Protein AF-A0AAW0JQM7-F1 (afdb_monomer)

Solvent-accessible surface area (backbone atoms only — not comparable to full-atom values): 6266 Å² total; per-residue (Å²): 110,69,69,53,43,51,70,57,65,60,18,71,70,46,55,56,72,44,45,67,55,49,51,54,45,48,50,54,48,52,52,56,53,66,74,38,72,98,50,94,72,68,60,66,61,56,53,52,51,44,50,46,53,45,52,48,32,72,73,70,68,53,92,57,94,55,56,64,58,51,49,51,53,50,54,50,48,49,58,60,69,67,47,82,62,60,38,81,80,37,68,88,47,45,68,49,37,55,75,72,64,79,35,86,130

Secondary structure (DSSP, 8-state):
-HHHIIIIIS-HHHHHHTHHHHHHHHHHHHHHHHTTTTS---HHHHHHHHHHHHHHHHHHSS--TTHHHHHHHHHHHHHHHTS--HHHH-GGGTTHHHHTTSS--

Organism: Quercus suber (NCBI:txid58331)

Sequence (105 aa):
MRKICVSKLLSAKRVQSFSRIREEVVNNLVESISLSEGVPINLSEKIFFSTYCTAFRAAIGKKCKYEEEFISLIKEMFTLGGAFDLPDFFPSLKFLGFLTGIKPA

Structure (mmCIF, N/CA/C/O backbone):
data_AF-A0AAW0JQM7-F1
#
_entry.id   AF-A0AAW0JQM7-F1
#
loop_
_atom_site.group_PDB
_atom_site.id
_atom_site.type_symbol
_atom_site.label_atom_id
_atom_site.label_alt_id
_atom_site.label_comp_id
_atom_site.label_asym_id
_atom_site.label_entity_id
_atom_site.label_seq_id
_atom_site.pdbx_PDB_ins_code
_atom_site.Cartn_x
_atom_site.Cartn_y
_atom_site.Cartn_z
_atom_site.occupancy
_atom_site.B_iso_or_equiv
_atom_site.auth_seq_id
_atom_site.auth_comp_id
_atom_site.auth_asym_id
_atom_site.auth_atom_id
_atom_site.pdbx_PDB_model_num
ATOM 1 N N . MET A 1 1 ? 15.594 -9.098 -12.483 1.00 93.69 1 MET A N 1
ATOM 2 C CA . MET A 1 1 ? 14.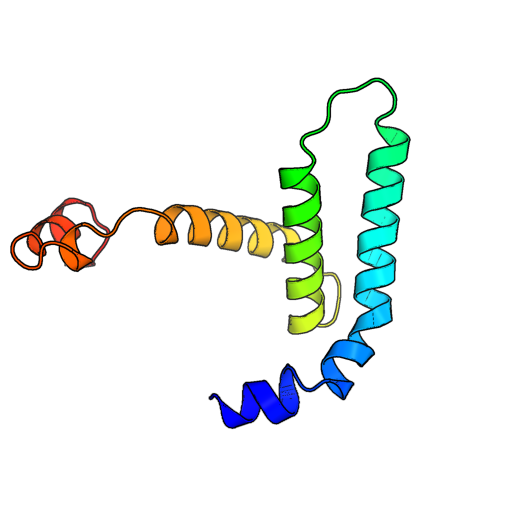537 -8.687 -11.525 1.00 93.69 1 MET A CA 1
ATOM 3 C C . MET A 1 1 ? 13.616 -9.819 -11.077 1.00 93.69 1 MET A C 1
ATOM 5 O O . MET A 1 1 ? 13.583 -10.089 -9.883 1.00 93.69 1 MET A O 1
ATOM 9 N N . ARG A 1 2 ? 12.930 -10.538 -11.982 1.00 96.75 2 ARG A N 1
ATOM 10 C CA . ARG A 1 2 ? 11.925 -11.570 -11.632 1.00 96.75 2 ARG A CA 1
ATOM 11 C C . ARG A 1 2 ? 12.345 -12.546 -10.521 1.00 96.75 2 ARG A C 1
ATOM 13 O O . ARG A 1 2 ? 11.600 -12.727 -9.563 1.00 96.75 2 ARG A O 1
ATOM 20 N N . LYS A 1 3 ? 13.541 -13.142 -10.614 1.00 97.56 3 LYS A N 1
ATOM 21 C CA . LYS A 1 3 ? 14.034 -14.111 -9.616 1.00 97.56 3 LYS A CA 1
ATOM 22 C C . LYS A 1 3 ? 14.091 -13.517 -8.205 1.00 97.56 3 LYS A C 1
ATOM 24 O O . LYS A 1 3 ? 13.682 -14.179 -7.255 1.00 97.56 3 LYS A O 1
ATOM 29 N N . ILE A 1 4 ? 14.561 -12.278 -8.067 1.00 97.06 4 ILE A N 1
ATOM 30 C CA . ILE A 1 4 ? 14.683 -11.599 -6.769 1.00 97.06 4 ILE A CA 1
ATOM 31 C C . ILE A 1 4 ? 13.294 -11.292 -6.207 1.00 97.06 4 ILE A C 1
ATOM 33 O O . ILE A 1 4 ? 13.027 -11.619 -5.053 1.00 97.06 4 ILE A O 1
ATOM 37 N N . CYS A 1 5 ? 12.389 -10.749 -7.028 1.00 95.88 5 CYS A N 1
ATOM 38 C CA . CYS A 1 5 ? 11.029 -10.441 -6.588 1.00 95.88 5 CYS A CA 1
ATOM 39 C C . CYS A 1 5 ? 10.319 -11.688 -6.057 1.00 95.88 5 CYS A C 1
ATOM 41 O O . CYS A 1 5 ? 9.852 -11.684 -4.926 1.00 95.88 5 CYS A O 1
ATOM 43 N N . VAL A 1 6 ? 10.315 -12.779 -6.826 1.00 97.06 6 VAL A N 1
ATOM 44 C CA . VAL A 1 6 ? 9.583 -14.001 -6.459 1.00 97.06 6 VAL A CA 1
ATOM 45 C C . VAL A 1 6 ? 10.226 -14.729 -5.276 1.00 97.06 6 VAL A C 1
ATOM 47 O O . VAL A 1 6 ? 9.533 -15.148 -4.356 1.00 97.06 6 VAL A O 1
ATOM 50 N N . SER A 1 7 ? 11.554 -14.886 -5.267 1.00 96.00 7 SER A N 1
ATOM 51 C CA . SER A 1 7 ? 12.214 -15.718 -4.248 1.00 96.00 7 SER A CA 1
ATOM 52 C C . SER A 1 7 ? 12.557 -14.979 -2.955 1.00 96.00 7 SER A C 1
ATOM 54 O O . SER A 1 7 ? 12.688 -15.617 -1.910 1.00 96.00 7 SER A O 1
ATOM 56 N N . LYS A 1 8 ? 12.726 -13.651 -2.999 1.00 95.06 8 LYS A N 1
ATOM 57 C CA . LYS A 1 8 ? 13.181 -12.859 -1.847 1.00 95.06 8 LYS A CA 1
ATOM 58 C C . LYS A 1 8 ? 12.116 -11.891 -1.350 1.00 95.06 8 LYS A C 1
ATOM 60 O O . LYS A 1 8 ? 11.790 -11.936 -0.169 1.00 95.06 8 LYS A O 1
ATOM 65 N N . LEU A 1 9 ? 11.574 -11.046 -2.227 1.00 95.00 9 LEU A N 1
ATOM 66 C CA . LEU A 1 9 ? 10.704 -9.935 -1.817 1.00 95.00 9 LEU A CA 1
ATOM 67 C C . LEU A 1 9 ? 9.252 -10.367 -1.573 1.00 95.00 9 LEU A C 1
ATOM 69 O O . LEU A 1 9 ? 8.634 -9.922 -0.613 1.00 95.00 9 LEU A O 1
ATOM 73 N N . LEU A 1 10 ? 8.733 -11.259 -2.417 1.00 95.00 10 LEU A N 1
ATOM 74 C CA . LEU A 1 10 ? 7.334 -11.697 -2.452 1.00 95.00 10 LEU A CA 1
ATOM 75 C C . LEU A 1 10 ? 7.194 -13.214 -2.260 1.00 95.00 10 LEU A C 1
ATOM 77 O O . LEU A 1 10 ? 6.201 -13.812 -2.663 1.00 95.00 10 LEU A O 1
ATOM 81 N N . SER A 1 11 ? 8.189 -13.857 -1.644 1.00 97.50 11 SER A N 1
ATOM 82 C CA . SER A 1 11 ? 8.053 -15.261 -1.248 1.00 97.50 11 SER A CA 1
ATOM 83 C C . SER A 1 11 ? 6.964 -15.407 -0.184 1.00 97.50 11 SER A C 1
ATOM 85 O O . SER A 1 11 ? 6.762 -14.495 0.619 1.00 97.50 11 SER A O 1
ATOM 87 N N . ALA A 1 12 ? 6.303 -16.567 -0.113 1.00 97.75 12 ALA A N 1
ATOM 88 C CA . ALA A 1 12 ? 5.255 -16.818 0.883 1.00 97.75 12 ALA A CA 1
ATOM 89 C C . ALA A 1 12 ? 5.724 -16.498 2.316 1.00 97.75 12 ALA A C 1
ATOM 91 O O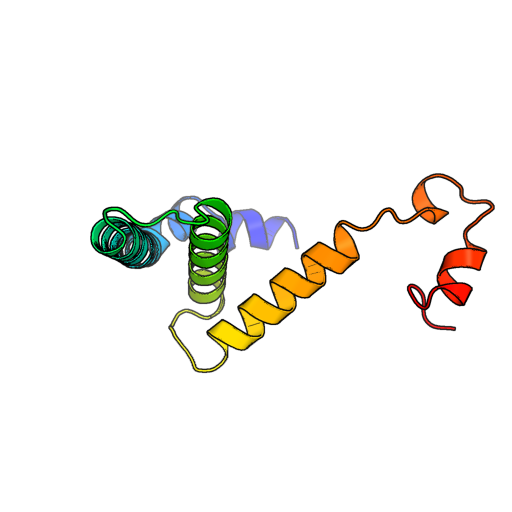 . ALA A 1 12 ? 5.037 -15.791 3.050 1.00 97.75 12 ALA A O 1
ATOM 92 N N . LYS A 1 13 ? 6.951 -16.909 2.670 1.00 97.38 13 LYS A N 1
ATOM 93 C CA . LYS A 1 13 ? 7.576 -16.598 3.964 1.00 97.38 13 LYS A CA 1
ATOM 94 C C . LYS A 1 13 ? 7.708 -15.089 4.204 1.00 97.38 13 LYS A C 1
ATOM 96 O O . LYS A 1 13 ? 7.411 -14.612 5.296 1.00 97.38 13 LYS A O 1
ATOM 101 N N . ARG A 1 14 ? 8.148 -14.321 3.199 1.00 95.69 14 ARG A N 1
ATOM 102 C CA . ARG A 1 14 ? 8.292 -12.863 3.323 1.00 95.69 14 ARG A CA 1
ATOM 103 C C . ARG A 1 14 ? 6.929 -12.174 3.409 1.00 95.69 14 ARG A C 1
ATOM 105 O O . ARG A 1 14 ? 6.745 -11.331 4.278 1.00 95.69 14 ARG A O 1
ATOM 112 N N . VAL A 1 15 ? 5.956 -12.579 2.595 1.00 95.31 15 VAL A N 1
ATOM 113 C CA . VAL A 1 15 ? 4.587 -12.035 2.626 1.00 95.31 15 VAL A CA 1
ATOM 114 C C . VAL A 1 15 ? 3.905 -12.304 3.972 1.00 95.31 15 VAL A C 1
ATOM 116 O O . VAL A 1 15 ? 3.243 -11.418 4.520 1.00 95.31 15 VAL A O 1
ATOM 119 N N . GLN A 1 16 ? 4.097 -13.495 4.544 1.00 96.38 16 GLN A N 1
ATOM 120 C CA . GLN A 1 16 ? 3.601 -13.839 5.878 1.00 96.38 16 GLN A CA 1
ATOM 121 C C . GLN A 1 16 ? 4.262 -12.998 6.973 1.00 96.38 16 GLN A C 1
ATOM 123 O O . GLN A 1 16 ? 3.570 -12.577 7.892 1.00 96.38 16 GLN A O 1
ATOM 128 N N . SER A 1 17 ? 5.550 -12.657 6.845 1.00 94.94 17 SER A N 1
ATOM 129 C CA . SER A 1 17 ? 6.234 -11.796 7.826 1.00 94.94 17 SER A CA 1
ATOM 130 C C . SER A 1 17 ? 5.633 -10.386 7.951 1.00 94.94 17 SER A C 1
ATOM 132 O O . SER A 1 17 ? 5.836 -9.724 8.963 1.00 94.94 17 SER A O 1
ATOM 134 N N . PHE A 1 18 ? 4.847 -9.944 6.963 1.00 94.06 18 PHE A N 1
ATOM 135 C CA . PHE A 1 18 ? 4.107 -8.681 7.002 1.00 94.06 18 PHE A CA 1
ATOM 136 C C . PHE A 1 18 ? 2.704 -8.800 7.628 1.00 94.06 18 PHE A C 1
ATOM 138 O O . PHE A 1 18 ? 1.916 -7.864 7.502 1.00 94.06 18 PHE A O 1
ATOM 145 N N . SER A 1 19 ? 2.350 -9.921 8.275 1.00 94.44 19 SER A N 1
ATOM 146 C CA . SER A 1 19 ? 1.015 -10.110 8.874 1.00 94.44 19 SER A CA 1
ATOM 147 C C . SER A 1 19 ? 0.666 -9.005 9.866 1.00 94.44 19 SER A C 1
ATOM 149 O O . SER A 1 19 ? -0.386 -8.396 9.730 1.00 94.44 19 SER A O 1
ATOM 151 N N . ARG A 1 20 ? 1.600 -8.654 10.757 1.00 93.50 20 ARG A N 1
ATOM 152 C CA . ARG A 1 20 ? 1.415 -7.589 11.754 1.00 93.50 20 ARG A CA 1
ATOM 153 C C . ARG A 1 20 ? 1.090 -6.234 11.127 1.00 93.50 20 ARG A C 1
ATOM 155 O O . ARG A 1 20 ? 0.233 -5.524 11.629 1.00 93.50 20 ARG A O 1
ATOM 162 N N . ILE A 1 21 ? 1.744 -5.896 10.011 1.00 93.50 21 ILE A N 1
ATOM 163 C CA . ILE A 1 21 ? 1.466 -4.652 9.275 1.00 93.50 21 ILE A CA 1
ATOM 164 C C . ILE A 1 21 ? 0.026 -4.672 8.754 1.00 93.50 21 ILE A C 1
ATOM 166 O O . ILE A 1 21 ? -0.685 -3.682 8.887 1.00 93.50 21 ILE A O 1
ATOM 170 N N . ARG A 1 22 ? -0.409 -5.797 8.172 1.00 92.75 22 ARG A N 1
ATOM 171 C CA . ARG A 1 22 ? -1.782 -5.937 7.666 1.00 92.75 22 ARG A CA 1
ATOM 172 C C . ARG A 1 22 ? -2.809 -5.884 8.789 1.00 92.75 22 ARG A C 1
ATOM 174 O O . ARG A 1 22 ? -3.804 -5.196 8.631 1.00 92.75 22 ARG A O 1
ATOM 181 N N . GLU A 1 23 ? -2.563 -6.574 9.896 1.00 95.88 23 GLU A N 1
ATOM 182 C CA . GLU A 1 23 ? -3.440 -6.560 11.071 1.00 95.88 23 GLU A CA 1
ATOM 183 C C . GLU A 1 23 ? -3.611 -5.137 11.610 1.00 95.88 23 GLU A C 1
ATOM 185 O O . GLU A 1 23 ? -4.737 -4.679 11.764 1.00 95.88 23 GLU A O 1
ATOM 190 N N . GLU A 1 24 ? -2.517 -4.395 11.801 1.00 94.69 24 GLU A N 1
ATOM 191 C CA . GLU A 1 24 ? -2.567 -3.003 12.263 1.00 94.69 24 GLU A CA 1
ATOM 192 C C . GLU A 1 24 ? -3.355 -2.105 11.295 1.00 94.69 24 GLU A C 1
ATOM 194 O O . GLU A 1 24 ? -4.252 -1.370 11.704 1.00 94.69 24 GLU A O 1
ATOM 199 N N . VAL A 1 25 ? -3.054 -2.175 9.994 1.00 93.69 25 VAL A N 1
ATOM 200 C CA . VAL A 1 25 ? -3.711 -1.333 8.984 1.00 93.69 25 VAL A CA 1
ATOM 201 C C . VAL A 1 25 ? -5.198 -1.672 8.839 1.00 93.69 25 VAL A C 1
ATOM 203 O O . VAL A 1 25 ? -6.015 -0.764 8.678 1.00 93.69 25 VAL A O 1
ATOM 206 N N . VAL A 1 26 ? -5.565 -2.955 8.902 1.00 95.75 26 VAL A N 1
ATOM 207 C CA . VAL A 1 26 ? -6.963 -3.400 8.813 1.00 95.75 26 VAL A CA 1
ATOM 208 C C . VAL A 1 26 ? -7.733 -3.051 10.084 1.00 95.75 26 VAL A C 1
ATOM 210 O O . VAL A 1 26 ? -8.869 -2.602 9.975 1.00 95.75 26 VAL A O 1
ATOM 213 N N . ASN A 1 27 ? -7.128 -3.166 11.267 1.00 97.44 27 ASN A N 1
ATOM 214 C CA . ASN A 1 27 ? -7.767 -2.741 12.514 1.00 97.44 27 ASN A CA 1
ATOM 215 C C . ASN A 1 27 ? -8.108 -1.245 12.480 1.00 97.44 27 ASN A C 1
ATOM 217 O O . ASN A 1 27 ? -9.247 -0.881 12.759 1.00 97.44 27 ASN A O 1
ATOM 221 N N . ASN A 1 28 ? -7.180 -0.396 12.023 1.00 94.94 28 ASN A N 1
ATOM 222 C CA . ASN A 1 28 ? -7.434 1.042 11.855 1.00 94.94 28 ASN A CA 1
ATOM 223 C C . ASN A 1 28 ? -8.552 1.327 10.833 1.00 94.94 28 ASN A C 1
ATOM 225 O O . ASN A 1 28 ? -9.326 2.271 10.989 1.00 94.94 28 ASN A O 1
ATOM 229 N N . LEU A 1 29 ? -8.645 0.521 9.767 1.00 96.06 29 LEU A N 1
ATOM 230 C CA . LEU A 1 29 ? -9.726 0.626 8.786 1.00 96.06 29 LEU A CA 1
ATOM 231 C C . LEU A 1 29 ? -11.082 0.289 9.416 1.00 96.06 29 LEU A C 1
ATOM 233 O O . LEU A 1 29 ? -12.035 1.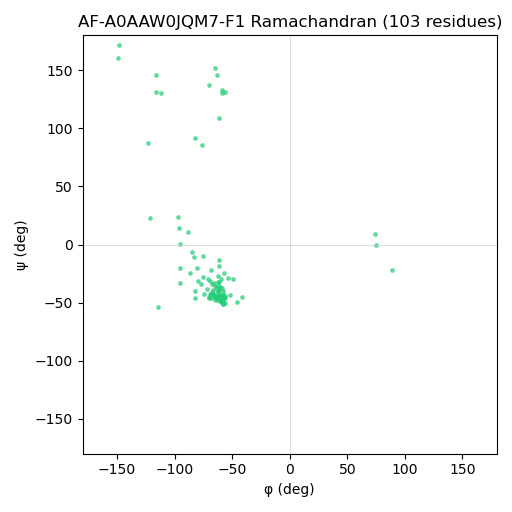044 9.236 1.00 96.06 29 LEU A O 1
ATOM 237 N N . VAL A 1 30 ? -11.163 -0.822 10.153 1.00 96.94 30 VAL A N 1
ATOM 238 C CA . VAL A 1 30 ? -12.386 -1.253 10.846 1.00 96.94 30 VAL A CA 1
ATOM 239 C C . VAL A 1 30 ? -12.819 -0.205 11.866 1.00 96.94 30 VAL A C 1
ATOM 241 O O . VAL A 1 30 ? -13.981 0.188 11.857 1.00 96.94 30 VAL A O 1
ATOM 244 N N . GLU A 1 31 ? -11.887 0.310 12.670 1.00 96.81 31 GLU A N 1
ATOM 245 C CA . GLU A 1 31 ? -12.149 1.380 13.636 1.00 96.81 31 GLU A CA 1
ATOM 246 C C . GLU A 1 31 ? -12.681 2.647 12.945 1.00 96.81 31 GLU A C 1
ATOM 248 O O . GLU A 1 31 ? -13.703 3.208 13.342 1.00 96.81 31 GLU A O 1
ATOM 253 N N . SER A 1 32 ? -12.053 3.066 11.841 1.00 95.69 32 SER A N 1
ATOM 254 C CA . SER A 1 32 ? -12.514 4.218 11.058 1.00 95.69 32 SER A CA 1
ATOM 255 C C . SER A 1 32 ? -13.929 4.027 10.502 1.00 95.69 32 SER A C 1
ATOM 257 O O . SER A 1 32 ? -14.698 4.989 10.441 1.00 95.69 32 SER A O 1
ATOM 259 N N . ILE A 1 33 ? -14.283 2.807 10.089 1.00 96.00 33 ILE A N 1
ATOM 260 C CA . ILE A 1 33 ? -15.631 2.477 9.612 1.00 96.00 33 ILE A CA 1
ATOM 261 C C . ILE A 1 33 ? -16.625 2.492 10.775 1.00 96.00 33 ILE A C 1
ATOM 263 O O . ILE A 1 33 ? -17.678 3.107 10.637 1.00 96.00 33 ILE A O 1
ATOM 267 N N . SER A 1 34 ? -16.292 1.886 11.920 1.00 95.56 34 SER A N 1
ATOM 268 C CA . SER A 1 34 ? -17.185 1.865 13.087 1.00 95.56 34 SER A CA 1
ATOM 269 C C . SER A 1 34 ? -17.480 3.261 13.630 1.00 95.56 34 SER A C 1
ATOM 271 O O . SER A 1 34 ? -18.584 3.515 14.090 1.00 95.56 34 SER A O 1
ATOM 273 N N . LEU A 1 35 ? -16.524 4.189 13.523 1.00 96.00 35 LEU A N 1
ATOM 274 C CA . LEU A 1 35 ? -16.708 5.587 13.921 1.00 96.00 35 LEU A CA 1
ATOM 275 C C . LEU A 1 35 ? -17.547 6.408 12.926 1.00 96.00 35 LEU A C 1
ATOM 277 O O . LEU A 1 35 ? -17.902 7.543 13.226 1.00 96.00 35 LEU A O 1
ATOM 281 N N . SER A 1 36 ? -17.851 5.865 11.745 1.00 94.00 36 SER A N 1
ATOM 282 C CA . SER A 1 36 ? -18.616 6.554 10.694 1.00 94.00 36 SER A CA 1
ATOM 283 C C . SER A 1 36 ? -20.108 6.181 10.704 1.00 94.00 36 SER A C 1
ATOM 285 O O . SER A 1 36 ? -20.772 6.267 9.671 1.00 94.00 36 SER A O 1
ATOM 287 N N . GLU A 1 37 ? -20.641 5.721 11.840 1.00 92.62 37 GLU A N 1
ATOM 288 C CA . GLU A 1 37 ? -22.035 5.284 11.953 1.00 92.62 37 GLU A CA 1
ATOM 289 C C . GLU A 1 37 ? -23.017 6.389 11.527 1.00 92.62 37 GLU A C 1
ATOM 291 O O . GLU A 1 37 ? -22.900 7.549 11.920 1.00 92.62 37 GLU A O 1
ATOM 296 N N . GLY A 1 38 ? -23.981 6.030 10.676 1.00 91.25 38 GLY A N 1
ATOM 297 C CA . GLY A 1 38 ? -24.987 6.961 10.159 1.00 91.25 38 GLY A CA 1
ATOM 298 C C . GLY A 1 38 ? -24.489 7.943 9.090 1.00 91.25 38 GLY A C 1
ATOM 299 O O . GLY A 1 38 ? -25.296 8.712 8.569 1.00 91.25 38 GLY A O 1
ATOM 300 N N . VAL A 1 39 ? -23.204 7.908 8.714 1.00 94.88 39 VAL A N 1
ATOM 301 C CA . VAL A 1 39 ? -22.620 8.785 7.689 1.00 94.88 39 VAL A CA 1
ATOM 302 C C . VAL A 1 39 ? -22.232 7.968 6.449 1.00 94.88 39 VAL A C 1
ATOM 304 O O . VAL A 1 39 ? -21.536 6.960 6.572 1.00 94.88 39 VAL A O 1
ATOM 307 N N . PRO A 1 40 ? -22.632 8.380 5.230 1.00 95.38 40 PRO A N 1
ATOM 308 C CA . PRO A 1 40 ? -22.152 7.747 4.008 1.00 95.38 40 PRO A CA 1
ATOM 309 C C . PRO A 1 40 ? -20.625 7.821 3.907 1.00 95.38 40 PRO A C 1
ATOM 311 O O . PRO A 1 40 ? -20.035 8.893 4.030 1.00 95.38 40 PRO A O 1
ATOM 314 N N . ILE A 1 41 ? -19.983 6.684 3.634 1.00 96.00 41 ILE A N 1
ATOM 315 C CA . ILE A 1 41 ? -18.530 6.602 3.463 1.00 96.00 41 ILE A CA 1
ATOM 316 C C . ILE A 1 41 ? -18.150 6.183 2.045 1.00 96.00 41 ILE A C 1
ATOM 318 O O . ILE A 1 41 ? -18.798 5.337 1.428 1.00 96.00 41 ILE A O 1
ATOM 322 N N . ASN A 1 42 ? -17.029 6.711 1.553 1.00 95.88 42 ASN A N 1
ATOM 323 C CA . ASN A 1 42 ? -16.375 6.188 0.360 1.00 95.88 42 ASN A CA 1
ATOM 324 C C . ASN A 1 42 ? -15.507 4.978 0.739 1.00 95.88 42 ASN A C 1
ATOM 326 O O . ASN A 1 42 ? -14.342 5.111 1.120 1.00 95.88 42 ASN A O 1
ATOM 330 N N . LEU A 1 43 ? -16.091 3.780 0.665 1.00 95.06 43 LEU A N 1
ATOM 331 C CA . LEU A 1 43 ? -15.391 2.548 1.028 1.00 95.06 43 LEU A CA 1
ATOM 332 C C . LEU A 1 43 ? -14.201 2.260 0.100 1.00 95.06 43 LEU A C 1
ATOM 334 O O . LEU A 1 43 ? -13.155 1.818 0.572 1.00 95.06 43 LEU A O 1
ATOM 338 N N . SER A 1 44 ? -14.335 2.553 -1.196 1.00 94.31 44 SER A N 1
ATOM 339 C CA . SER A 1 44 ? -13.254 2.375 -2.17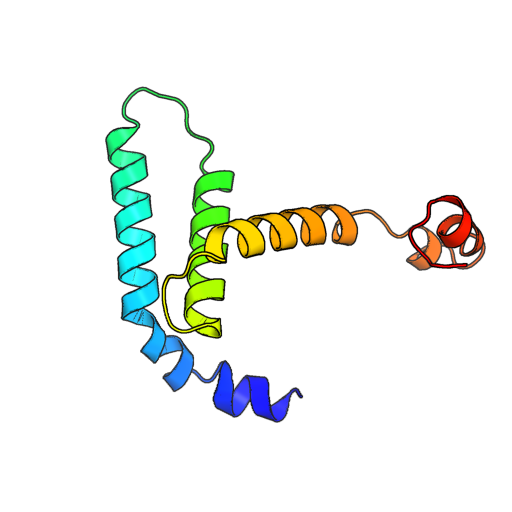0 1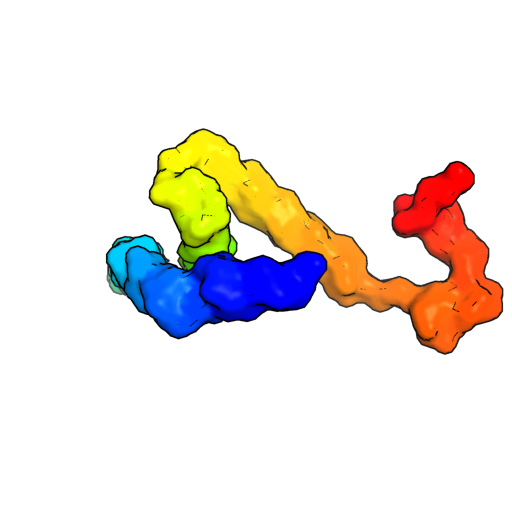.00 94.31 44 SER A CA 1
ATOM 340 C C . SER A 1 44 ? -12.026 3.187 -1.775 1.00 94.31 44 SER A C 1
ATOM 342 O O . SER A 1 44 ? -10.928 2.642 -1.702 1.00 94.31 44 SER A O 1
ATOM 344 N N . GLU A 1 45 ? -12.206 4.468 -1.447 1.00 92.00 45 GLU A N 1
ATOM 345 C CA . GLU A 1 45 ? -11.111 5.330 -1.001 1.00 92.00 45 GLU A CA 1
ATOM 346 C C . GLU A 1 45 ? -10.412 4.776 0.246 1.00 92.00 45 GLU A C 1
ATOM 348 O O . GLU A 1 45 ? -9.181 4.692 0.272 1.00 92.00 45 GLU A O 1
ATOM 353 N N . LYS A 1 46 ? -11.184 4.343 1.250 1.00 93.56 46 LYS A N 1
ATOM 354 C CA . LYS A 1 46 ? -10.634 3.770 2.485 1.00 93.56 46 LYS A CA 1
ATOM 355 C C . LYS A 1 46 ? -9.831 2.489 2.217 1.00 93.56 46 LYS A C 1
ATOM 357 O O . LYS A 1 46 ? -8.720 2.353 2.725 1.00 93.56 46 LYS A O 1
ATOM 362 N N . ILE A 1 47 ? -10.339 1.580 1.379 1.00 94.12 47 ILE A N 1
ATOM 363 C CA . ILE A 1 47 ? -9.641 0.334 1.008 1.00 94.12 47 ILE A CA 1
ATOM 364 C C . ILE A 1 47 ? -8.352 0.626 0.226 1.00 94.12 47 ILE A C 1
ATOM 366 O O . ILE A 1 47 ? -7.307 0.026 0.507 1.00 94.12 47 ILE A O 1
ATOM 370 N N . PHE A 1 48 ? -8.397 1.550 -0.739 1.00 91.81 48 PHE A N 1
ATOM 371 C CA . PHE A 1 48 ? -7.210 1.942 -1.501 1.00 91.81 48 PHE A CA 1
ATOM 372 C C . PHE A 1 48 ? -6.147 2.551 -0.590 1.00 91.81 48 PHE A C 1
ATOM 374 O O . PHE A 1 48 ? -4.990 2.139 -0.648 1.00 91.81 48 PHE A O 1
ATOM 381 N N . PHE A 1 49 ? -6.539 3.455 0.311 1.00 91.62 49 PHE A N 1
ATOM 382 C CA . PHE A 1 49 ? -5.633 4.035 1.297 1.00 91.62 49 PHE A CA 1
ATOM 383 C C . PHE A 1 49 ? -4.952 2.958 2.157 1.00 91.62 49 PHE A C 1
ATOM 385 O O . PHE A 1 49 ? -3.723 2.915 2.229 1.00 91.62 49 PHE A O 1
ATOM 392 N N . SER A 1 50 ? -5.717 2.019 2.725 1.00 92.94 50 SER A N 1
ATOM 393 C CA . SER A 1 50 ? -5.169 0.892 3.495 1.00 92.94 50 SER A CA 1
ATOM 394 C C . SER A 1 50 ? -4.207 0.019 2.677 1.00 92.94 50 SER A C 1
ATOM 396 O O . SER A 1 50 ? -3.179 -0.441 3.185 1.00 92.94 50 SER A O 1
ATOM 398 N N . THR A 1 51 ? -4.495 -0.188 1.392 1.00 93.12 51 THR A N 1
ATOM 399 C CA . THR A 1 51 ? -3.618 -0.937 0.480 1.00 93.12 51 THR A CA 1
ATOM 400 C C . THR A 1 51 ? -2.290 -0.209 0.272 1.00 93.12 51 THR A C 1
ATOM 402 O O . THR A 1 51 ? -1.226 -0.821 0.399 1.00 93.12 51 THR A O 1
ATOM 405 N N . TYR A 1 52 ? -2.330 1.103 0.026 1.00 92.25 52 TYR A N 1
ATOM 406 C CA . TYR A 1 52 ? -1.130 1.914 -0.165 1.00 92.25 52 TYR A CA 1
ATOM 407 C C . TYR A 1 52 ? -0.280 1.999 1.108 1.00 92.25 52 TYR A C 1
ATOM 409 O O . TYR A 1 52 ? 0.930 1.789 1.032 1.00 92.25 52 TYR A O 1
ATOM 417 N N . CYS A 1 53 ? -0.895 2.186 2.280 1.00 91.69 53 CYS A N 1
ATOM 418 C CA . CYS A 1 53 ? -0.206 2.118 3.574 1.00 91.69 53 CYS A CA 1
ATOM 419 C C . CYS A 1 53 ? 0.497 0.770 3.780 1.00 91.69 53 CYS A C 1
ATOM 421 O O . CYS A 1 53 ? 1.661 0.715 4.180 1.00 91.69 53 CYS A O 1
ATOM 423 N N . THR A 1 54 ? -0.187 -0.337 3.472 1.00 92.50 54 THR A N 1
ATOM 424 C CA . THR A 1 54 ? 0.387 -1.685 3.599 1.00 92.50 54 THR A CA 1
ATOM 425 C C . THR A 1 54 ? 1.599 -1.856 2.682 1.00 92.50 54 THR A C 1
ATOM 427 O O . THR A 1 54 ? 2.646 -2.322 3.134 1.00 92.50 54 THR A O 1
ATOM 430 N N . ALA A 1 55 ? 1.487 -1.458 1.411 1.00 92.00 55 ALA A N 1
ATOM 431 C CA . ALA A 1 55 ? 2.579 -1.538 0.443 1.00 92.00 55 ALA A CA 1
ATOM 432 C C . ALA A 1 55 ? 3.772 -0.656 0.843 1.00 92.00 55 ALA A C 1
ATOM 434 O O . ALA A 1 55 ? 4.913 -1.125 0.832 1.00 92.00 55 ALA A O 1
ATOM 435 N N . PHE A 1 56 ? 3.510 0.583 1.269 1.00 92.50 56 PHE A N 1
ATOM 436 C CA . PHE A 1 56 ? 4.532 1.511 1.744 1.00 92.50 56 PHE A CA 1
ATOM 437 C C . PHE A 1 56 ? 5.305 0.933 2.927 1.00 92.50 56 PHE A C 1
ATOM 439 O O . PHE A 1 56 ? 6.533 0.855 2.905 1.00 92.50 56 PHE A O 1
ATOM 446 N N . ARG A 1 57 ? 4.594 0.449 3.948 1.00 91.69 57 ARG A N 1
ATOM 447 C CA . ARG A 1 57 ? 5.213 -0.134 5.144 1.00 91.69 57 ARG A CA 1
ATOM 448 C C . ARG A 1 57 ? 5.938 -1.442 4.846 1.00 91.69 57 ARG A C 1
ATOM 450 O O . ARG A 1 57 ? 6.982 -1.689 5.439 1.00 91.69 57 ARG A O 1
ATOM 457 N N . ALA A 1 58 ? 5.450 -2.259 3.914 1.00 91.38 58 ALA A N 1
ATOM 458 C CA . ALA A 1 58 ? 6.161 -3.460 3.477 1.00 91.38 58 ALA A CA 1
ATOM 459 C C . ALA A 1 58 ? 7.480 -3.132 2.745 1.00 91.38 58 ALA A C 1
ATOM 461 O O . ALA A 1 58 ? 8.448 -3.888 2.870 1.00 91.38 58 ALA A O 1
ATOM 462 N N . ALA A 1 59 ? 7.532 -2.013 2.011 1.00 90.06 59 ALA A N 1
ATOM 463 C CA . ALA A 1 59 ? 8.715 -1.562 1.279 1.00 90.06 59 ALA A CA 1
ATOM 464 C C . ALA A 1 59 ? 9.727 -0.803 2.161 1.00 90.06 59 ALA A C 1
ATOM 466 O O . ALA A 1 59 ? 10.922 -1.082 2.101 1.00 90.06 59 ALA A O 1
ATOM 467 N N . ILE A 1 60 ? 9.253 0.133 2.988 1.00 87.25 60 ILE A N 1
ATOM 468 C CA . ILE A 1 60 ? 10.077 1.059 3.788 1.00 87.25 60 ILE A CA 1
ATOM 469 C C . ILE A 1 60 ? 10.309 0.546 5.220 1.00 87.25 60 ILE A C 1
ATOM 471 O O . ILE A 1 60 ? 11.257 0.946 5.894 1.00 87.25 60 ILE A O 1
ATOM 475 N N . GLY A 1 61 ? 9.472 -0.376 5.697 1.00 81.56 61 GLY A N 1
ATOM 476 C CA . GLY A 1 61 ? 9.619 -1.073 6.977 1.00 81.56 61 GLY A CA 1
ATOM 477 C C . GLY A 1 61 ? 8.971 -0.387 8.182 1.00 81.56 61 GLY A C 1
ATOM 478 O O . GLY A 1 61 ? 8.669 -1.068 9.158 1.00 81.56 61 GLY A O 1
ATOM 479 N N . LYS A 1 62 ? 8.726 0.928 8.142 1.00 80.44 62 LYS A N 1
ATOM 480 C CA . LYS A 1 62 ? 8.045 1.659 9.226 1.00 80.44 62 LYS A CA 1
ATOM 481 C C . LYS A 1 62 ? 7.249 2.854 8.716 1.00 80.44 62 LYS A C 1
ATOM 483 O O . LYS A 1 62 ? 7.536 3.379 7.642 1.00 80.44 62 LYS A O 1
ATOM 488 N N . LYS A 1 63 ? 6.302 3.318 9.537 1.00 77.62 63 LYS A N 1
ATOM 489 C CA . LYS A 1 63 ? 5.646 4.614 9.342 1.00 77.62 63 LYS A CA 1
ATOM 490 C C . LYS A 1 63 ? 6.702 5.722 9.355 1.00 77.62 63 LYS A C 1
ATOM 492 O O . LYS A 1 63 ? 7.576 5.745 10.225 1.00 77.62 63 LYS A O 1
ATOM 497 N N . CYS A 1 64 ? 6.647 6.626 8.387 1.00 82.81 64 CYS A N 1
ATOM 498 C CA . CYS A 1 64 ? 7.524 7.789 8.335 1.00 82.81 64 CYS A CA 1
ATOM 499 C C . CYS A 1 64 ? 6.800 8.968 7.679 1.00 82.81 64 CYS A C 1
ATOM 501 O O . CYS A 1 64 ? 5.711 8.807 7.134 1.00 82.81 64 CYS A O 1
ATOM 503 N N . LYS A 1 65 ? 7.420 10.151 7.726 1.00 85.88 65 LYS A N 1
ATOM 504 C CA . LYS A 1 65 ? 6.829 11.405 7.231 1.00 85.88 65 LYS A CA 1
ATOM 505 C C . LYS A 1 65 ? 6.491 11.418 5.731 1.00 85.88 65 LYS A C 1
ATOM 507 O O . LYS A 1 65 ? 5.777 12.306 5.299 1.00 85.88 65 LYS A O 1
ATOM 512 N N . TYR A 1 66 ? 6.992 10.451 4.960 1.00 86.50 66 TYR A N 1
ATOM 513 C CA . TYR A 1 66 ? 6.781 10.361 3.512 1.00 86.50 66 TYR A CA 1
ATOM 514 C C . TYR A 1 66 ? 5.606 9.451 3.115 1.00 86.50 66 TYR A C 1
ATOM 516 O O . TYR A 1 66 ? 5.372 9.263 1.928 1.00 86.50 66 TYR A O 1
AT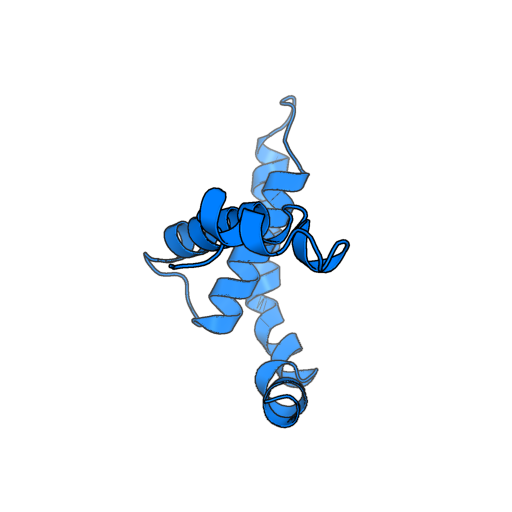OM 524 N N . GLU A 1 67 ? 4.887 8.843 4.070 1.00 85.06 67 GLU A N 1
ATOM 525 C CA . GLU A 1 67 ? 3.772 7.926 3.760 1.00 85.06 67 GLU A CA 1
ATOM 526 C C . GLU A 1 67 ? 2.668 8.637 2.962 1.00 85.06 67 GLU A C 1
ATOM 528 O O . GLU A 1 67 ? 2.199 8.114 1.957 1.00 85.06 67 GLU A O 1
ATOM 533 N N . GLU A 1 68 ? 2.300 9.856 3.358 1.00 86.44 68 GLU A N 1
ATOM 534 C CA . GLU A 1 68 ? 1.266 10.642 2.675 1.00 86.44 68 GLU A CA 1
ATOM 535 C C . GLU A 1 68 ? 1.709 11.100 1.280 1.00 86.44 68 GLU A C 1
ATOM 537 O O . GLU A 1 68 ? 0.954 10.967 0.317 1.00 86.44 68 GLU A O 1
ATOM 542 N N . GLU A 1 69 ? 2.955 11.564 1.151 1.00 89.94 69 GLU A N 1
ATOM 543 C CA . GLU A 1 69 ? 3.548 11.954 -0.133 1.00 89.94 69 GLU A CA 1
ATOM 544 C C . GLU A 1 69 ? 3.601 10.762 -1.098 1.00 89.94 69 GLU A C 1
ATOM 546 O O . GLU A 1 69 ? 3.180 10.866 -2.248 1.00 89.94 69 GLU A O 1
ATOM 551 N N . PHE A 1 70 ? 4.018 9.590 -0.613 1.00 87.06 70 PHE A N 1
ATOM 552 C CA . PHE A 1 70 ? 4.006 8.356 -1.392 1.00 87.06 70 PHE A CA 1
ATOM 553 C C . PHE A 1 70 ? 2.598 7.989 -1.870 1.00 87.06 70 PHE A C 1
ATOM 555 O O . PHE A 1 70 ? 2.411 7.639 -3.034 1.00 87.06 70 PHE A O 1
ATOM 562 N N . ILE A 1 71 ? 1.594 8.079 -0.995 1.00 88.06 71 ILE A N 1
ATOM 563 C CA . ILE A 1 71 ? 0.201 7.793 -1.356 1.00 88.06 71 ILE A CA 1
ATOM 564 C C . ILE A 1 71 ? -0.294 8.774 -2.424 1.00 88.06 71 ILE A C 1
ATOM 566 O O . ILE A 1 71 ? -0.967 8.351 -3.365 1.00 88.06 71 ILE A O 1
ATOM 570 N N . SER A 1 72 ? 0.057 10.056 -2.307 1.00 89.75 72 SER A N 1
ATOM 571 C CA . SER A 1 72 ? -0.272 11.070 -3.312 1.00 89.75 72 SER A CA 1
ATOM 572 C C . SER A 1 72 ? 0.344 10.733 -4.671 1.00 89.75 72 SER A C 1
ATOM 574 O O . SER A 1 72 ? -0.372 10.682 -5.670 1.00 89.75 72 SER A O 1
ATOM 576 N N . LEU A 1 73 ? 1.640 10.406 -4.699 1.00 90.25 73 LEU A N 1
ATOM 577 C CA . LEU A 1 73 ? 2.355 10.036 -5.924 1.00 90.25 73 LEU A CA 1
ATOM 578 C C . LEU A 1 73 ? 1.772 8.782 -6.583 1.00 90.25 73 LEU A C 1
ATOM 580 O O . LEU A 1 73 ? 1.646 8.722 -7.802 1.00 90.25 73 LEU A O 1
ATOM 584 N N . ILE A 1 74 ? 1.376 7.777 -5.798 1.00 88.06 74 ILE A N 1
ATOM 585 C CA . ILE A 1 74 ? 0.746 6.564 -6.334 1.00 88.06 74 ILE A CA 1
ATOM 586 C C . ILE A 1 74 ?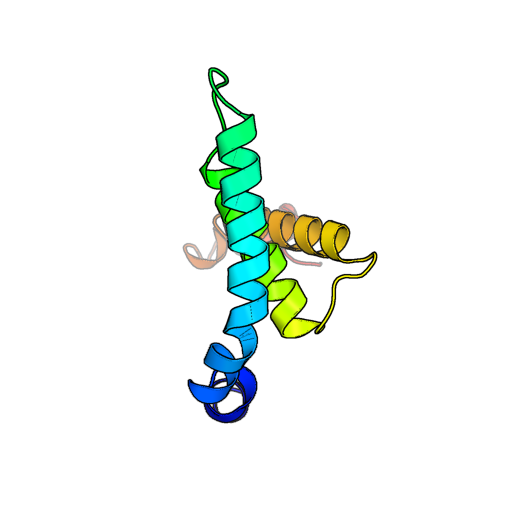 -0.634 6.868 -6.930 1.00 88.06 74 ILE A C 1
ATOM 588 O O . ILE A 1 74 ? -0.961 6.354 -7.999 1.00 88.06 74 ILE A O 1
ATOM 592 N N . LYS A 1 75 ? -1.443 7.714 -6.281 1.00 86.38 75 LYS A N 1
ATOM 593 C CA . LYS A 1 75 ? -2.738 8.146 -6.835 1.00 86.38 75 LYS A CA 1
ATOM 594 C C . LYS A 1 75 ? -2.556 8.883 -8.167 1.00 86.38 75 LYS A C 1
ATOM 596 O O . LYS A 1 75 ? -3.282 8.605 -9.122 1.00 86.38 75 LYS A O 1
ATOM 601 N N . GLU A 1 76 ? -1.573 9.775 -8.248 1.00 86.75 76 GLU A N 1
ATOM 602 C CA . GLU A 1 76 ? -1.224 10.481 -9.483 1.00 86.75 76 GLU A CA 1
ATOM 603 C C . GLU A 1 76 ? -0.742 9.508 -10.568 1.00 86.75 76 GLU A C 1
ATOM 605 O O . GLU A 1 76 ? -1.253 9.529 -11.686 1.00 86.75 76 GLU A O 1
ATOM 610 N N . MET A 1 77 ? 0.142 8.568 -10.218 1.00 85.12 77 MET A N 1
ATOM 611 C CA . MET A 1 77 ? 0.619 7.524 -11.126 1.00 85.12 77 MET A CA 1
ATOM 612 C C . MET A 1 77 ? -0.532 6.702 -11.714 1.00 85.12 77 MET A C 1
ATOM 614 O O . MET A 1 77 ? -0.533 6.443 -12.913 1.00 85.12 77 MET A O 1
ATOM 618 N N . PHE A 1 78 ? -1.517 6.290 -10.910 1.00 82.62 78 PHE A N 1
ATOM 619 C CA . PHE A 1 78 ? -2.677 5.555 -11.427 1.00 82.62 78 PHE A CA 1
ATOM 620 C C . PHE A 1 78 ? -3.596 6.422 -12.286 1.00 82.62 78 PHE A C 1
ATOM 622 O O . PHE A 1 78 ? -4.194 5.914 -13.230 1.00 82.62 78 PHE A O 1
ATOM 629 N N . THR A 1 79 ? -3.686 7.719 -12.000 1.00 82.56 79 THR A N 1
ATOM 630 C CA . THR A 1 79 ? -4.455 8.660 -12.824 1.00 82.56 79 THR A CA 1
ATOM 631 C C . THR A 1 79 ? -3.814 8.821 -14.203 1.00 82.56 79 THR A C 1
ATOM 633 O O . THR A 1 79 ? -4.508 8.770 -15.214 1.00 82.56 79 THR A O 1
ATOM 636 N N . LEU A 1 80 ? -2.484 8.941 -14.254 1.00 76.44 80 LEU A N 1
ATOM 637 C CA . LEU A 1 80 ? -1.725 9.066 -15.499 1.00 76.44 80 LEU A CA 1
ATOM 638 C C . LEU A 1 80 ? -1.623 7.735 -16.258 1.00 76.44 80 LEU A C 1
ATOM 640 O O . LEU A 1 80 ? -1.784 7.704 -17.471 1.00 76.44 80 LEU A O 1
ATOM 644 N N . GLY A 1 81 ? -1.374 6.630 -15.554 1.00 70.31 81 GLY A N 1
ATOM 645 C CA . GLY A 1 81 ? -1.190 5.300 -16.145 1.00 70.31 81 GLY A CA 1
ATOM 646 C C . GLY A 1 81 ? -2.493 4.576 -16.491 1.00 70.31 81 GLY A C 1
ATOM 647 O O . GLY A 1 81 ? -2.478 3.647 -17.292 1.00 70.31 81 GLY A O 1
ATOM 648 N N . GLY A 1 82 ? -3.614 4.980 -15.888 1.00 64.81 82 GLY A N 1
ATOM 649 C CA . GLY A 1 82 ? -4.956 4.527 -16.259 1.00 64.81 82 GLY A CA 1
ATOM 650 C C . GLY A 1 82 ? -5.551 5.308 -17.433 1.00 64.81 82 GLY A C 1
ATOM 651 O O . GLY A 1 82 ? -6.585 4.904 -17.968 1.00 64.81 82 GLY A O 1
ATOM 652 N N . ALA A 1 83 ? -4.917 6.414 -17.840 1.00 61.66 83 ALA A N 1
ATOM 653 C CA . ALA A 1 83 ? -5.301 7.139 -19.037 1.00 61.66 83 ALA A CA 1
ATOM 654 C C . ALA A 1 83 ? -4.942 6.313 -20.280 1.00 61.66 83 ALA A C 1
ATOM 656 O O . ALA A 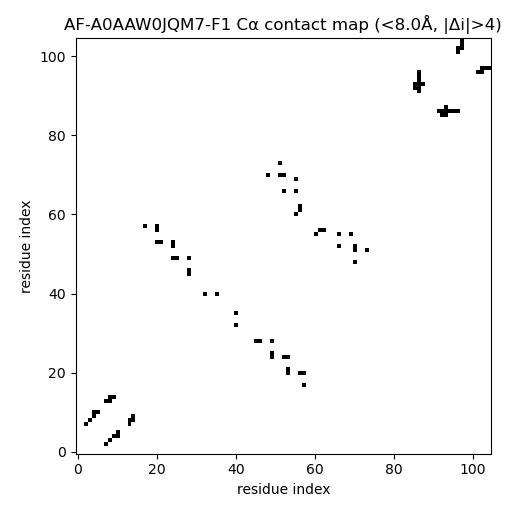1 83 ? -3.882 5.701 -20.378 1.00 61.66 83 ALA A O 1
ATOM 657 N N . PHE A 1 84 ? -5.865 6.290 -21.232 1.00 64.94 84 PHE A N 1
ATOM 658 C CA . PHE A 1 84 ? -5.724 5.596 -22.502 1.00 64.94 84 PHE A CA 1
ATOM 659 C C . PHE A 1 84 ? -4.534 6.171 -23.293 1.00 64.94 84 PHE A C 1
ATOM 661 O O . PHE A 1 84 ? -4.633 7.286 -23.811 1.00 64.94 84 PHE A O 1
ATOM 668 N N . ASP A 1 85 ? -3.424 5.435 -23.423 1.00 69.06 85 ASP A N 1
ATOM 669 C CA . ASP A 1 85 ? -2.340 5.832 -24.333 1.00 69.06 85 ASP A CA 1
ATOM 670 C C . ASP A 1 85 ? -2.773 5.501 -25.774 1.00 69.06 85 ASP A C 1
ATOM 672 O O . ASP A 1 85 ? -2.532 4.417 -26.300 1.00 69.06 85 ASP A O 1
ATOM 676 N N . LEU A 1 86 ? -3.503 6.426 -26.411 1.00 69.19 86 LEU A N 1
ATOM 677 C CA . LEU A 1 86 ? -3.948 6.351 -27.817 1.00 69.19 86 LEU A CA 1
ATOM 678 C C . LEU A 1 86 ? -2.865 5.810 -28.781 1.00 69.19 86 LEU A C 1
ATOM 680 O O . LEU A 1 86 ? -3.183 4.948 -29.606 1.00 69.19 86 LEU A O 1
ATOM 684 N N . PRO A 1 87 ? -1.602 6.274 -28.689 1.00 71.88 87 PRO A N 1
ATOM 685 C CA . PRO A 1 87 ? -0.453 5.712 -29.396 1.00 71.88 87 PRO A CA 1
ATOM 686 C C . PRO A 1 87 ? -0.245 4.191 -29.320 1.00 71.88 87 PRO A C 1
ATOM 688 O O . PRO A 1 87 ? 0.317 3.634 -30.267 1.00 71.88 87 PRO A O 1
ATOM 691 N N . ASP A 1 88 ? -0.662 3.525 -28.240 1.00 75.19 88 ASP A N 1
ATOM 692 C CA . ASP A 1 88 ? -0.504 2.074 -28.067 1.00 75.19 88 ASP A CA 1
ATOM 693 C C . ASP A 1 88 ? -1.501 1.278 -28.922 1.00 75.19 88 ASP A C 1
ATOM 695 O O . ASP A 1 88 ? -1.194 0.174 -29.373 1.00 75.19 88 ASP A O 1
ATOM 699 N N . PHE A 1 89 ? -2.670 1.858 -29.213 1.00 75.56 89 PHE A N 1
ATOM 700 C CA . PHE A 1 89 ? -3.704 1.253 -30.063 1.00 75.56 89 PHE A CA 1
ATOM 701 C C . PHE A 1 89 ? -3.616 1.709 -31.518 1.00 75.56 89 PHE A C 1
ATOM 703 O O . PHE A 1 89 ? -3.899 0.940 -32.436 1.00 75.56 89 PHE A O 1
ATOM 710 N N . PHE A 1 90 ? -3.203 2.958 -31.734 1.00 82.31 90 PHE A N 1
ATOM 711 C CA . PHE A 1 90 ? -3.075 3.566 -33.052 1.00 82.31 90 PHE A CA 1
ATOM 712 C C . PHE A 1 90 ? -1.644 4.066 -33.243 1.00 82.31 90 PHE A C 1
ATOM 714 O O . PHE A 1 90 ? -1.356 5.242 -33.003 1.00 82.31 90 PHE A O 1
ATOM 721 N N . PRO A 1 91 ? -0.729 3.203 -33.726 1.00 81.31 91 PRO A N 1
ATOM 722 C CA . PRO A 1 91 ? 0.674 3.562 -33.913 1.00 81.31 91 PRO A CA 1
ATOM 723 C C . PRO A 1 91 ? 0.893 4.774 -34.831 1.00 81.31 91 PRO A C 1
ATOM 725 O O . PRO A 1 91 ? 1.909 5.456 -34.713 1.00 81.31 91 PRO A O 1
ATOM 728 N N . SER A 1 92 ? -0.053 5.062 -35.730 1.00 87.06 92 SER A N 1
ATOM 729 C CA . SER A 1 92 ? -0.054 6.251 -36.589 1.00 87.06 92 SER A CA 1
ATOM 730 C C . SER A 1 92 ? -0.273 7.562 -35.822 1.00 87.06 92 SER A C 1
ATOM 732 O O . SER A 1 92 ? 0.148 8.616 -36.290 1.00 87.06 92 SER A O 1
ATOM 734 N N . LEU A 1 93 ? -0.870 7.514 -34.628 1.00 84.88 93 LEU A N 1
ATOM 735 C CA . LEU A 1 93 ? -1.143 8.668 -33.766 1.00 84.88 93 LEU A CA 1
ATOM 736 C C . LEU A 1 93 ? -0.067 8.890 -32.692 1.00 84.88 93 LEU A C 1
ATOM 738 O O . LEU A 1 93 ? -0.262 9.685 -31.776 1.00 84.88 93 LEU A O 1
ATOM 742 N N . LYS A 1 94 ? 1.103 8.243 -32.807 1.00 80.19 94 LYS A N 1
ATOM 743 C CA . LYS A 1 94 ? 2.233 8.413 -31.872 1.00 80.19 94 LYS A CA 1
ATOM 744 C C . LYS A 1 94 ? 2.660 9.868 -31.673 1.00 80.19 94 LYS A C 1
ATOM 746 O O . LYS A 1 94 ? 3.135 10.201 -30.590 1.00 80.19 94 LYS A O 1
ATOM 751 N N . PHE A 1 95 ? 2.468 10.725 -32.681 1.00 82.94 95 PHE A N 1
ATOM 752 C CA . PHE A 1 95 ? 2.804 12.146 -32.592 1.00 82.94 95 PHE A CA 1
ATOM 753 C C . PHE A 1 95 ? 1.988 12.887 -31.513 1.00 82.94 95 PHE A C 1
ATOM 755 O O . PHE A 1 95 ? 2.481 13.855 -30.939 1.00 82.94 95 PHE A O 1
ATOM 762 N N . LEU A 1 96 ? 0.775 12.411 -31.186 1.00 81.12 96 LEU A N 1
ATOM 763 C CA . LEU A 1 96 ? -0.068 13.014 -30.150 1.00 81.12 96 LEU A CA 1
ATOM 764 C C . LEU A 1 96 ? 0.596 12.970 -28.776 1.00 81.12 96 LEU A C 1
ATOM 766 O O . LEU A 1 96 ? 0.424 13.912 -28.018 1.00 81.12 96 LEU A O 1
ATOM 770 N N . GLY A 1 97 ? 1.405 11.947 -28.478 1.00 76.50 97 GLY A N 1
ATOM 771 C CA . GLY A 1 97 ? 2.132 11.865 -27.207 1.00 76.50 97 GLY A CA 1
ATOM 772 C C . GLY A 1 97 ? 3.088 13.043 -26.971 1.00 76.50 97 GLY A C 1
ATOM 773 O O . GLY A 1 97 ? 3.288 13.432 -25.825 1.00 76.50 97 GLY A O 1
ATOM 774 N N . PHE A 1 98 ? 3.628 13.643 -28.040 1.00 78.12 98 PHE A N 1
ATOM 775 C CA . PHE A 1 98 ? 4.451 14.857 -27.955 1.00 78.12 98 PHE A CA 1
ATOM 776 C C . PHE A 1 98 ? 3.600 16.125 -27.801 1.00 78.12 98 PHE A C 1
ATOM 778 O O . PHE A 1 98 ? 4.022 17.073 -27.149 1.00 78.12 98 PHE A O 1
ATOM 785 N N . LEU A 1 99 ? 2.389 16.147 -28.370 1.00 79.31 99 LEU A N 1
ATOM 786 C CA . LEU A 1 99 ? 1.467 17.285 -28.262 1.00 79.31 99 LEU A CA 1
ATOM 787 C C . LEU A 1 99 ? 0.756 17.341 -26.905 1.00 79.31 99 LEU A C 1
ATOM 789 O O . LEU A 1 99 ? 0.478 18.424 -26.402 1.00 79.31 99 LEU A O 1
ATOM 793 N N . THR A 1 100 ? 0.460 16.18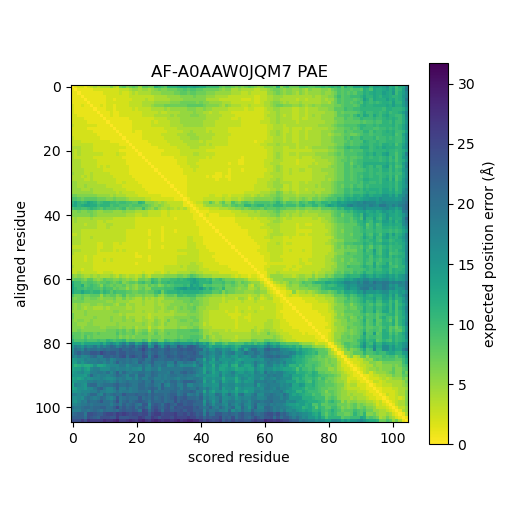4 -26.310 1.00 74.62 100 THR A N 1
ATOM 794 C CA . THR A 1 100 ? -0.212 16.076 -25.009 1.00 74.62 100 THR A CA 1
ATOM 795 C C . THR A 1 100 ? 0.750 16.178 -23.826 1.00 74.62 100 THR A C 1
ATOM 797 O O . THR A 1 100 ? 0.297 16.206 -22.685 1.00 74.62 100 THR A O 1
ATOM 800 N N . GLY A 1 101 ? 2.066 16.218 -24.071 1.00 68.12 101 GLY A N 1
ATOM 801 C CA . GLY A 1 101 ? 3.092 16.262 -23.023 1.00 68.12 101 GLY A CA 1
ATOM 802 C C . GLY A 1 101 ? 3.302 14.935 -22.285 1.00 68.12 101 GLY A C 1
ATOM 803 O O . GLY A 1 101 ? 4.023 14.897 -21.293 1.00 68.12 101 GLY A O 1
ATOM 804 N N . ILE A 1 102 ? 2.699 13.841 -22.768 1.00 70.00 102 ILE A N 1
ATOM 805 C CA . ILE A 1 102 ? 2.871 12.489 -22.210 1.00 70.00 102 ILE A CA 1
ATOM 806 C C . ILE A 1 102 ? 4.276 11.947 -22.522 1.00 70.00 102 ILE A C 1
ATOM 808 O O . ILE A 1 102 ? 4.831 11.166 -21.750 1.00 70.00 102 ILE A O 1
ATOM 812 N N . LYS A 1 103 ? 4.877 12.370 -23.643 1.00 62.78 103 LYS A N 1
ATOM 813 C CA . LYS A 1 103 ? 6.257 12.044 -24.021 1.00 62.78 103 LYS A CA 1
ATOM 814 C C . LYS A 1 103 ? 7.103 13.321 -24.065 1.00 62.78 103 LYS A C 1
ATOM 816 O O . LYS A 1 103 ? 6.663 14.295 -24.676 1.00 62.78 103 LYS A O 1
ATOM 821 N N . PRO A 1 104 ? 8.295 13.331 -23.436 1.00 56.41 104 PRO A N 1
ATOM 822 C CA . PRO A 1 104 ? 9.216 14.453 -23.563 1.00 56.41 104 PRO A CA 1
ATOM 823 C C . PRO A 1 104 ? 9.673 14.609 -25.023 1.00 56.41 104 PRO A C 1
ATOM 825 O O . PRO A 1 104 ? 9.771 13.614 -25.748 1.00 56.41 104 PRO A O 1
ATOM 828 N N . ALA A 1 105 ? 9.888 15.866 -25.429 1.00 53.78 105 ALA A N 1
ATOM 829 C CA . ALA A 1 105 ? 10.356 16.262 -26.760 1.00 53.78 105 ALA A CA 1
ATOM 830 C C . ALA A 1 105 ? 11.775 15.762 -27.066 1.00 53.78 105 ALA A C 1
ATOM 832 O O . ALA A 1 105 ? 12.600 15.708 -26.125 1.00 53.78 105 ALA A O 1
#

Radius of gyration: 18.82 Å; Cα contacts (8 Å, |Δi|>4): 47; chains: 1; bounding box: 40×34×50 Å

Foldseek 3Di:
DVVCCDPPLVDPVLVVVLVVVLVVLVVVLVVVVVVQPPHDDDNVVSVLLSVLSSVCCSVVVDDDPCSVVSSVVVVVVCVLVVDDPPCVVPVVCNVVCPVVVVDPD

Mean predicted aligned error: 7.58 Å

InterPro domains:
  IPR036396 Cytochrome P450 superfamily [G3DSA:1.10.630.10] (1-104)
  IPR036396 Cytochrome P450 superfamily [SSF48264] (1-99)
  IPR052306 Cytochrome P450 71D [PTHR47953] (1-103)

pLDDT: mean 87.51, std 10.15, range [53.78, 97.75]

=== Feature glossary ===
Feature key, reading from the visual/contextual features back to the raw sequence:

Rendered structure images. Six rendered views show the 3D structure from the faces of a cube — i.e. along ±x, ±y, ±z. Rendering representation is drawn randomly per protein from cartoon (secondary-structure ribbons), sticks (backbone bonds), or molecular surface; coloring is either N→C rainbow (blue at the N-terminus through red at the C-terminus) or one color per chain.

Contact-map, Ramachandran, and PAE plots. The contact map is a binary N×N matrix image: pixel (i, j) is dark where Cα_i and Cα_j are within 8 Å and |i−j|>4. Because the |i−j|>4 filter removes local helical contacts, off-diagonal stripes parallel to the main diagonal indicate parallel β-sheets; stripes perpendicular to it indicate antiparallel β-sheets. The Ramachandran plot scatters every residue's (φ, ψ) pair against the sterically allowed regions. The PAE heatmap renders the predicted-aligned-error matrix.

InterPro / GO / CATH / organism. Database cross-references. InterPro integrates a dozen domain/family signature databases into unified entries with residue-range hits. GO terms attach function/process/location labels with evidence codes. CATH codes position the fold in a four-level structural taxonomy. Organism is the NCBI-taxonomy species name.

Nearest PDB structures. The Foldseek neighbor list gives the closest experimentally determined structures in the PDB, ranked by structural alignment. TM-score near 1 means near-identical fold; near 0.3 means only rough topology match. This is how one finds what a novel AlphaFold prediction most resembles in the solved-structure universe.

Predicted aligned error. PAE(i, j) answers: if I align the predicted and true structures on residue i, how far off (in Å) do I expect residue j to be? A block-diagonal PAE matrix with low values on the blocks and high values off-diagonal is the signature of a multi-domain protein with confidently predicted domains but uncertain inter-domain orientation.

Solvent-accessible surface area. Accessible surface area quantifies burial. A residue with SASA near zero is packed into the hydrophobic core; one with SASA >100 Å² sits on the surface. Computed here via the Shrake–Rupley numerical algorithm with a 1.4 Å probe.

B-factor. B-factor (Debye–Waller factor) reflects atomic displacement in the crystal lattice. It is an experimental observable (units Å²), not a prediction; low values mean the atom is pinned down, high values mean it moves or is heterogeneous across the crystal.

pLDDT. For AlphaFold models, the B-factor field carries pLDDT — the model's own estimate of local accuracy on a 0–100 scale. Regions with pLDDT<50 should be treated as essentially unmodeled; they often correspond to intrinsically disordered segments.

Backbone torsions (φ/ψ). φ (phi) and ψ (psi) are the two rotatable backbone dihedrals per residue: φ is the C(i-1)–N–Cα–C torsion, ψ is the N–Cα–C–N(i+1) torsion, both in degrees on (−180°, 180°]. α-helical residues cluster near (−60°, −45°); β-strand residues near (−120°, +130°). A Ramachandran plot is simply a scatter of (φ, ψ) for every residue.

Radius of gyration, Cα contacts, bounding box. Radius of gyration (Rg) is the root-mean-square distance of Cα atoms from their centroid — a single number for overall size and compactness. A globular domain of N residues has Rg ≈ 2.2·N^0.38 Å; an extended or disordered chain has a much larger Rg. The Cα contact count is the number of residue pairs whose Cα atoms are within 8 Å and are more than four positions apart in sequence — a standard proxy for tertiary packing density. The bounding box is the smallest axis-aligned box enclosing all Cα atoms.

Secondary structure (3-state, P-SEA). Three-state secondary structure (P-SEA) collapses the eight DSSP classes into helix (a), strand (b), and coil (c). P-SEA assigns these from Cα geometry alone — distances and angles — without requiring backbone oxygens, so it works on any Cα trace.

Secondary structure (8-state, DSSP). DSSP 8-state secondary structure assigns each residue one of H (α-helix), G (3₁₀-helix), I (π-helix), E (extended β-strand), B (isolated β-bridge), T (hydrogen-bonded turn), S (bend), or '-' (coil). The assignment is computed from backbone hydrogen-bond geometry via the Kabsch–Sander algorithm.

Foldseek 3Di. A 3Di character summarizes, for each residue, the relative orientation of the Cα frame of its nearest spatial neighbor. Because it encodes fold topology rather than chemistry, 3Di alignments detect remote structural similarity that sequence alignment misses.

mmCIF coordinates. The mmCIF block holds the 3D Cartesian coordinates of each backbone atom (N, Cα, C, O) in ångströms. mmCIF is the PDB's canonical archive format — a tagged-loop text representation of the atomic model.

Sequence. Sequence gives the chain of amino acids in standard one-letter code (A=alanine, C=cysteine, …, Y=tyrosine), read N→C. It is the only feature that is directly encoded by the gene; all structural features are derived from the folded form of this sequence.